Protein AF-O63380-F1 (afdb_monomer_lite)

Radius of gyration: 15.11 Å; chains: 1; bounding box: 30×22×36 Å

Organism: Acipenser medirostris (NCBI:txid7908)

Foldseek 3Di:
DVCVVLVVQLVVDPDPVNSVVSSVCVVVVVVCVVVPPPDPDPDCPVPPPD

Sequence (50 aa):
WYFLFAYAILRSIPNKLGGVLALLFSILVLMLVPMLHTSKQRGNTFRPLS

pLDDT: mean 91.73, std 5.45, range [64.5, 96.81]

InterPro domains:
  IPR005798 Cytochrome b/b6, C-terminal [PF00032] (1-49)
  IPR005798 Cytochrome b/b6, C-terminal [PS51003] (1-50)
  IPR036150 Cytochrome b/b6, C-terminal domain superfamily [SSF81648] (1-49)

Structure (mmCIF, N/CA/C/O backbone):
data_AF-O63380-F1
#
_entry.id   AF-O63380-F1
#
loop_
_atom_site.group_PDB
_atom_site.id
_atom_site.type_symbol
_atom_site.label_atom_id
_atom_site.label_alt_id
_atom_site.label_comp_id
_atom_site.label_asym_id
_atom_site.label_entity_id
_atom_site.label_seq_id
_atom_site.pdbx_PDB_ins_code
_atom_site.Cartn_x
_atom_site.Cartn_y
_atom_site.Cartn_z
_atom_site.occupancy
_atom_site.B_iso_or_equiv
_atom_site.auth_seq_id
_atom_site.auth_comp_id
_atom_site.auth_asym_id
_atom_site.auth_atom_id
_atom_site.pdbx_PDB_model_num
ATOM 1 N N . TRP A 1 1 ? 11.703 -13.675 -0.401 1.00 90.88 1 TRP A N 1
ATOM 2 C CA . TRP A 1 1 ? 10.264 -13.931 -0.182 1.00 90.88 1 TRP A CA 1
ATOM 3 C C . TRP A 1 1 ? 9.470 -12.640 0.032 1.00 90.88 1 TRP A C 1
ATOM 5 O O . TRP A 1 1 ? 8.534 -12.405 -0.712 1.00 90.88 1 TRP A O 1
ATOM 15 N N . TYR A 1 2 ? 9.865 -11.758 0.959 1.00 92.81 2 TYR A N 1
ATOM 16 C CA . TYR A 1 2 ? 9.133 -10.520 1.302 1.00 92.81 2 TYR A CA 1
ATOM 17 C C . TYR A 1 2 ? 8.724 -9.613 0.120 1.00 92.81 2 TYR A C 1
ATOM 19 O O . TYR A 1 2 ? 7.635 -9.052 0.125 1.00 92.81 2 TYR A O 1
ATOM 27 N N . PHE A 1 3 ? 9.545 -9.516 -0.930 1.00 93.12 3 PHE A N 1
ATOM 28 C CA . PHE A 1 3 ? 9.252 -8.696 -2.118 1.00 93.12 3 PHE A CA 1
ATOM 29 C C . PHE A 1 3 ? 8.404 -9.389 -3.194 1.00 93.12 3 PHE A C 1
ATOM 31 O O . PHE A 1 3 ? 8.142 -8.801 -4.243 1.00 93.12 3 PHE A O 1
ATOM 38 N N . LEU A 1 4 ? 7.965 -10.630 -2.973 1.00 95.81 4 LEU A N 1
ATOM 39 C CA . LEU A 1 4 ? 7.205 -11.368 -3.984 1.00 95.81 4 LEU A CA 1
ATOM 40 C C . LEU A 1 4 ? 5.865 -10.716 -4.312 1.00 95.81 4 LEU A C 1
ATOM 42 O O . LEU A 1 4 ? 5.455 -10.773 -5.465 1.00 95.81 4 LEU A O 1
ATOM 46 N N . PHE A 1 5 ? 5.225 -10.052 -3.347 1.00 95.06 5 PHE A N 1
ATOM 47 C CA . PHE A 1 5 ? 4.000 -9.291 -3.598 1.00 95.06 5 PHE A CA 1
ATOM 48 C C . PHE A 1 5 ? 4.246 -8.172 -4.630 1.00 95.06 5 PHE A C 1
ATOM 50 O O . PHE A 1 5 ? 3.525 -8.068 -5.620 1.00 95.06 5 PHE A O 1
ATOM 57 N N . ALA A 1 6 ? 5.319 -7.393 -4.456 1.00 95.12 6 ALA A N 1
ATOM 58 C CA . ALA A 1 6 ? 5.662 -6.294 -5.353 1.00 95.12 6 ALA A CA 1
ATOM 59 C C . ALA A 1 6 ? 6.078 -6.813 -6.738 1.00 95.12 6 ALA A C 1
ATOM 61 O O . ALA A 1 6 ? 5.674 -6.263 -7.762 1.00 95.12 6 ALA A O 1
ATOM 62 N N . TYR A 1 7 ? 6.832 -7.917 -6.780 1.00 94.69 7 TYR A N 1
ATOM 63 C CA . TYR A 1 7 ? 7.201 -8.581 -8.030 1.00 94.69 7 TYR A CA 1
ATOM 64 C C . TYR A 1 7 ? 5.978 -9.124 -8.783 1.00 94.69 7 TYR A C 1
ATOM 66 O O . TYR A 1 7 ? 5.911 -8.985 -10.004 1.00 94.69 7 TYR A O 1
ATOM 74 N N . ALA A 1 8 ? 4.995 -9.694 -8.074 1.00 95.50 8 ALA A N 1
ATOM 75 C CA . ALA A 1 8 ? 3.739 -10.164 -8.654 1.00 95.50 8 ALA A CA 1
ATOM 76 C C . ALA A 1 8 ? 2.936 -9.021 -9.292 1.00 95.50 8 ALA A C 1
ATOM 78 O O . ALA A 1 8 ? 2.438 -9.175 -10.407 1.00 95.50 8 ALA A O 1
ATOM 79 N N . ILE A 1 9 ? 2.870 -7.856 -8.644 1.00 94.38 9 ILE A N 1
ATOM 80 C CA . ILE A 1 9 ? 2.221 -6.662 -9.205 1.00 94.38 9 ILE A CA 1
ATOM 81 C C . ILE A 1 9 ? 2.966 -6.181 -10.456 1.00 94.38 9 ILE A C 1
ATOM 83 O O . ILE A 1 9 ? 2.345 -5.951 -11.493 1.00 94.38 9 ILE A O 1
ATOM 87 N N . LEU A 1 10 ? 4.298 -6.106 -10.395 1.00 94.12 10 LEU A N 1
ATOM 88 C CA . LEU A 1 10 ? 5.126 -5.618 -11.499 1.00 94.12 10 LEU A CA 1
ATOM 89 C C . LEU A 1 10 ? 4.987 -6.469 -12.775 1.00 94.12 10 LEU A C 1
ATOM 91 O O . LEU A 1 10 ? 4.922 -5.918 -13.869 1.00 94.12 10 LEU A O 1
ATOM 95 N N . ARG A 1 11 ? 4.914 -7.801 -12.648 1.00 93.94 11 ARG A N 1
ATOM 96 C CA . ARG A 1 11 ? 4.757 -8.733 -13.787 1.00 93.94 11 ARG A CA 1
ATOM 97 C C . ARG A 1 11 ? 3.321 -8.878 -14.295 1.00 93.94 11 ARG A C 1
ATOM 99 O O . ARG A 1 11 ? 3.126 -9.421 -15.376 1.00 93.94 11 ARG A O 1
ATOM 106 N N . SER A 1 12 ? 2.329 -8.437 -13.522 1.00 94.06 12 SER A N 1
ATOM 107 C CA . SER A 1 12 ? 0.913 -8.513 -13.915 1.00 94.06 12 SER A CA 1
ATOM 108 C C . SER A 1 12 ? 0.524 -7.423 -14.917 1.00 94.06 12 SER A C 1
ATOM 110 O O . SER A 1 12 ? -0.493 -7.547 -15.593 1.00 94.06 12 SER A O 1
ATOM 112 N N . ILE A 1 13 ? 1.329 -6.361 -15.027 1.00 95.00 13 ILE A N 1
ATOM 113 C CA . ILE A 1 13 ? 1.075 -5.230 -15.919 1.00 95.00 13 ILE A CA 1
ATOM 114 C C . ILE A 1 13 ? 2.078 -5.284 -17.079 1.00 95.00 13 ILE A C 1
ATOM 116 O O . ILE A 1 13 ? 3.261 -5.014 -16.868 1.00 95.00 13 ILE A O 1
ATOM 120 N N . PRO A 1 14 ? 1.643 -5.574 -18.320 1.00 93.56 14 PRO A N 1
ATOM 121 C CA . PRO A 1 14 ? 2.520 -5.648 -19.490 1.00 93.56 14 PRO A CA 1
ATOM 122 C C . PRO A 1 14 ? 2.887 -4.248 -20.029 1.00 93.56 14 PRO A C 1
ATOM 124 O O . PRO A 1 14 ? 2.874 -3.996 -21.230 1.00 93.56 14 PRO A O 1
ATOM 127 N N . ASN A 1 15 ? 3.188 -3.298 -19.139 1.00 95.69 15 ASN A N 1
ATOM 128 C CA . ASN A 1 15 ? 3.602 -1.937 -19.468 1.00 95.69 15 ASN A CA 1
ATOM 129 C C . ASN A 1 15 ? 4.638 -1.432 -18.453 1.00 95.69 15 ASN A C 1
ATOM 131 O O . ASN A 1 15 ? 4.428 -1.519 -17.243 1.00 95.69 15 ASN A O 1
ATOM 135 N N . LYS A 1 16 ? 5.735 -0.846 -18.949 1.00 88.44 16 LYS A N 1
ATOM 136 C CA . LYS A 1 16 ? 6.861 -0.406 -18.112 1.00 88.44 16 LYS A CA 1
ATOM 137 C C . LYS A 1 16 ? 6.501 0.742 -17.163 1.00 88.44 16 LYS A C 1
ATOM 139 O O . LYS A 1 16 ? 6.907 0.713 -16.007 1.00 88.44 16 LYS A O 1
ATOM 144 N N . LEU A 1 17 ? 5.741 1.734 -17.630 1.00 95.19 17 LEU A N 1
ATOM 145 C CA . LEU A 1 17 ? 5.311 2.866 -16.800 1.00 95.19 17 LEU A CA 1
ATOM 146 C C . LEU A 1 17 ? 4.198 2.445 -15.834 1.00 95.19 17 LEU A C 1
ATOM 148 O O . LEU A 1 17 ? 4.261 2.758 -14.647 1.00 95.19 17 LEU A O 1
ATOM 152 N N . GLY A 1 18 ? 3.220 1.678 -16.322 1.00 95.94 18 GLY A N 1
ATOM 153 C CA . GLY A 1 18 ? 2.101 1.183 -15.518 1.00 95.94 18 GLY A CA 1
ATOM 154 C C . GLY A 1 18 ? 2.548 0.298 -14.354 1.00 95.94 18 GLY A C 1
ATOM 155 O O . GLY A 1 18 ? 2.056 0.465 -13.242 1.00 95.94 18 GLY A O 1
ATOM 156 N N . GLY A 1 19 ? 3.525 -0.588 -14.575 1.00 95.75 19 GLY A N 1
ATOM 157 C CA . GLY A 1 19 ? 4.074 -1.445 -13.523 1.00 95.75 19 GLY A CA 1
ATOM 158 C C . GLY A 1 19 ? 4.756 -0.662 -12.394 1.00 95.75 19 GLY A C 1
ATOM 159 O O . GLY A 1 19 ? 4.547 -0.966 -11.221 1.00 95.75 19 GLY A O 1
ATOM 160 N N . VAL A 1 20 ? 5.519 0.385 -12.728 1.00 95.44 20 VAL A N 1
ATOM 161 C CA . VAL A 1 20 ? 6.172 1.250 -11.727 1.00 95.44 20 VAL A C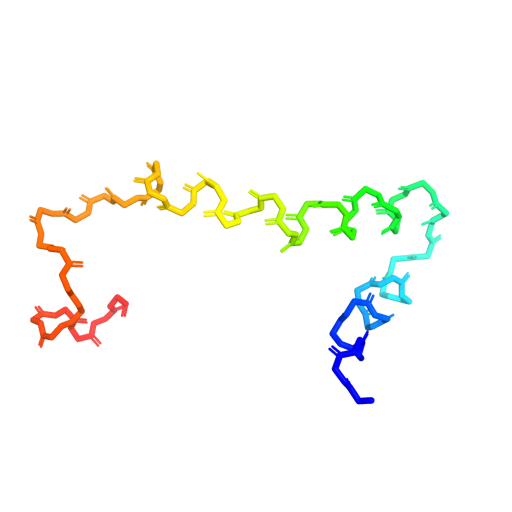A 1
ATOM 162 C C . VAL A 1 20 ? 5.140 2.064 -10.948 1.00 95.44 20 VAL A C 1
ATOM 164 O O . VAL A 1 20 ? 5.215 2.127 -9.721 1.00 95.44 20 VAL A O 1
ATOM 167 N N . LEU A 1 21 ? 4.146 2.639 -11.633 1.00 96.81 21 LEU A N 1
ATOM 168 C CA . LEU A 1 21 ? 3.061 3.370 -10.976 1.00 96.81 21 LEU A CA 1
ATOM 169 C C . LEU A 1 21 ? 2.267 2.463 -10.033 1.00 96.81 21 LEU A C 1
ATOM 171 O O . LEU A 1 21 ? 2.036 2.838 -8.888 1.00 96.81 21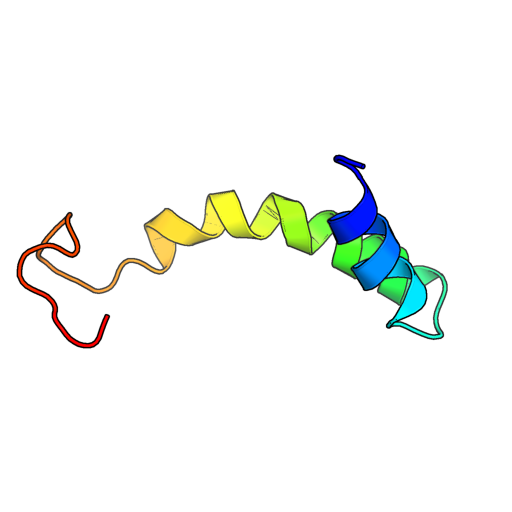 LEU A O 1
ATOM 175 N N . ALA A 1 22 ? 1.903 1.254 -10.462 1.00 95.94 22 ALA A N 1
ATOM 176 C CA . ALA A 1 22 ? 1.187 0.302 -9.617 1.00 95.94 22 ALA A CA 1
ATOM 177 C C . ALA A 1 22 ? 1.997 -0.112 -8.383 1.00 95.94 22 ALA A C 1
ATOM 179 O O . ALA A 1 22 ? 1.435 -0.241 -7.296 1.00 95.94 22 ALA A O 1
ATOM 180 N N . LEU A 1 23 ? 3.317 -0.272 -8.521 1.00 95.62 23 LEU A N 1
ATOM 181 C CA . LEU A 1 23 ? 4.192 -0.563 -7.390 1.00 95.62 23 LEU A CA 1
ATOM 182 C C . LEU A 1 23 ? 4.199 0.595 -6.386 1.00 95.62 23 LEU A C 1
ATOM 184 O O . LEU A 1 23 ? 4.024 0.358 -5.192 1.00 95.62 23 LEU A O 1
ATOM 188 N N . LEU A 1 24 ? 4.318 1.840 -6.854 1.00 96.06 24 LEU A N 1
ATOM 189 C CA . LEU A 1 24 ? 4.202 3.019 -5.991 1.00 96.06 24 LEU A CA 1
ATOM 190 C C . LEU A 1 24 ? 2.833 3.067 -5.296 1.00 96.06 24 LEU A C 1
ATOM 192 O O . LEU A 1 24 ? 2.763 3.169 -4.071 1.00 96.06 24 LEU A O 1
ATOM 196 N N . PHE A 1 25 ? 1.742 2.904 -6.048 1.00 95.50 25 PHE A N 1
ATOM 197 C CA . PHE A 1 25 ? 0.385 2.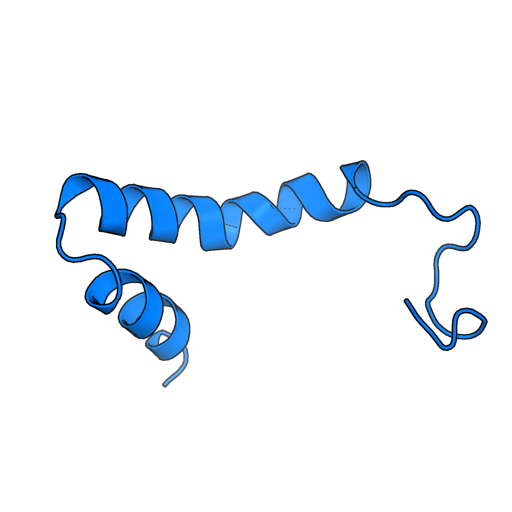907 -5.497 1.00 95.50 25 PHE A CA 1
ATOM 198 C C . PHE A 1 25 ? 0.139 1.786 -4.482 1.00 95.50 25 PHE A C 1
ATOM 200 O O . PHE A 1 25 ? -0.578 2.011 -3.510 1.00 95.50 25 PHE A O 1
ATOM 207 N N . SER A 1 26 ? 0.772 0.620 -4.642 1.00 94.12 26 SER A N 1
ATOM 208 C CA . SER A 1 26 ? 0.623 -0.506 -3.709 1.00 94.12 26 SER A CA 1
ATOM 209 C C . SER A 1 26 ? 1.087 -0.191 -2.284 1.00 94.12 26 SER A C 1
ATOM 211 O O . SER A 1 26 ? 0.596 -0.789 -1.331 1.00 94.12 26 SER A O 1
ATOM 213 N N . ILE A 1 27 ? 1.997 0.774 -2.133 1.00 94.94 27 ILE A N 1
ATOM 214 C CA . ILE A 1 27 ? 2.479 1.256 -0.835 1.00 94.94 27 ILE A CA 1
ATOM 215 C C . ILE A 1 27 ? 1.694 2.506 -0.424 1.00 94.94 27 ILE A C 1
ATOM 217 O O . ILE A 1 27 ? 1.252 2.613 0.720 1.00 94.94 27 ILE A O 1
ATOM 221 N N . LEU A 1 28 ? 1.465 3.436 -1.359 1.00 95.38 28 LEU A N 1
ATOM 222 C CA . LEU A 1 28 ? 0.756 4.693 -1.088 1.00 95.38 28 LEU A CA 1
ATOM 223 C C . LEU A 1 28 ? -0.694 4.478 -0.631 1.00 95.38 28 LEU A C 1
ATOM 225 O O . LEU A 1 28 ? -1.206 5.289 0.140 1.00 95.38 28 LEU A O 1
ATOM 229 N N . VAL A 1 29 ? -1.346 3.383 -1.040 1.00 95.31 29 VAL A N 1
ATOM 230 C CA . VAL A 1 29 ? -2.716 3.053 -0.612 1.00 95.31 29 VAL A CA 1
ATOM 231 C C . VAL A 1 29 ? -2.850 2.974 0.912 1.00 95.31 29 VAL A C 1
ATOM 233 O O . VAL A 1 29 ? -3.902 3.325 1.438 1.00 95.31 29 VAL A O 1
ATOM 236 N N . LEU A 1 30 ? -1.784 2.622 1.643 1.00 93.62 30 LEU A N 1
ATOM 237 C CA . LEU A 1 30 ? -1.783 2.584 3.111 1.00 93.62 30 LEU A CA 1
ATOM 238 C C . LEU A 1 30 ? -2.082 3.952 3.736 1.00 93.62 30 LEU A C 1
ATOM 240 O O . LEU A 1 30 ? -2.727 4.021 4.779 1.00 93.62 30 LEU A O 1
ATOM 244 N N . MET A 1 31 ? -1.671 5.041 3.083 1.00 94.44 31 MET A N 1
ATOM 245 C CA . MET A 1 31 ? -1.986 6.401 3.533 1.00 94.44 31 MET A CA 1
ATOM 246 C C . MET A 1 31 ? -3.437 6.793 3.232 1.00 94.44 31 MET A C 1
ATOM 248 O O . MET A 1 31 ? -3.987 7.655 3.911 1.00 94.44 31 MET A O 1
ATOM 252 N N . LEU A 1 32 ? -4.073 6.147 2.249 1.00 94.25 32 LEU A N 1
ATOM 253 C CA . LEU A 1 32 ? -5.482 6.366 1.908 1.00 94.25 32 LEU A CA 1
ATOM 254 C C . LEU A 1 32 ? -6.437 5.589 2.825 1.00 94.25 32 LEU A C 1
ATOM 256 O O . LEU A 1 32 ? -7.579 6.006 2.996 1.00 94.25 32 LEU A O 1
ATOM 260 N N . VAL A 1 33 ? -5.981 4.502 3.458 1.00 93.12 33 VAL A N 1
ATOM 261 C CA . VAL A 1 33 ? -6.773 3.687 4.402 1.00 93.12 33 VAL A CA 1
ATOM 262 C C . VAL A 1 33 ? -7.549 4.517 5.443 1.00 93.12 33 VAL A C 1
ATOM 264 O O . VAL A 1 33 ? -8.754 4.290 5.565 1.00 93.12 33 VAL A O 1
ATOM 267 N N . PRO A 1 34 ? -6.952 5.479 6.181 1.00 88.81 34 PRO A N 1
ATOM 268 C CA . PRO A 1 34 ? -7.699 6.275 7.160 1.00 88.81 34 PRO A CA 1
ATOM 269 C C . PRO A 1 34 ? -8.771 7.171 6.527 1.00 88.81 34 PRO A C 1
ATOM 271 O O . PRO A 1 34 ? -9.799 7.412 7.152 1.00 88.81 34 PRO A O 1
ATOM 274 N N . MET A 1 35 ? -8.568 7.637 5.292 1.00 91.44 35 MET A N 1
ATOM 275 C CA . MET A 1 35 ? -9.551 8.463 4.580 1.00 91.44 35 MET A CA 1
ATOM 276 C C . MET A 1 35 ? -10.722 7.631 4.048 1.00 91.44 35 MET A C 1
ATOM 278 O O . MET A 1 35 ? -11.843 8.122 3.963 1.00 91.44 35 MET A O 1
ATOM 282 N N . LEU A 1 36 ? -10.474 6.362 3.715 1.00 92.62 36 LEU A N 1
ATOM 283 C CA . LEU A 1 36 ? -11.492 5.414 3.255 1.00 92.62 36 LEU A CA 1
ATOM 284 C C . LEU A 1 36 ? -12.296 4.790 4.408 1.00 92.62 36 LEU A C 1
ATOM 286 O O . LEU A 1 36 ? -13.223 4.016 4.167 1.00 92.62 36 LEU A O 1
ATOM 290 N N . HIS A 1 37 ? -11.967 5.103 5.663 1.00 90.62 37 HIS A N 1
ATOM 291 C CA . HIS A 1 37 ? -12.690 4.586 6.817 1.00 90.62 37 HIS A CA 1
ATOM 292 C C . HIS A 1 37 ? -14.054 5.276 6.970 1.00 90.62 37 HIS A C 1
ATOM 294 O O . HIS A 1 37 ? -14.183 6.323 7.595 1.00 90.62 37 HIS A O 1
ATOM 300 N N . THR A 1 38 ? -15.096 4.662 6.409 1.00 88.62 38 THR A N 1
ATOM 301 C CA . THR A 1 38 ? -16.482 5.170 6.442 1.00 88.62 38 THR A CA 1
ATOM 302 C C . THR A 1 38 ? -17.265 4.772 7.695 1.00 88.62 38 THR A C 1
ATOM 304 O O . THR A 1 38 ? -18.360 5.276 7.945 1.00 88.62 38 THR A O 1
ATOM 307 N N . SER A 1 39 ? -16.732 3.846 8.489 1.00 87.69 39 SER A N 1
ATOM 308 C CA . SER A 1 39 ? -17.397 3.331 9.684 1.00 87.69 39 SER A CA 1
ATOM 309 C C . SER A 1 39 ? -17.263 4.292 10.859 1.00 87.69 39 SER A C 1
ATOM 311 O O . SER A 1 39 ? -16.219 4.895 11.078 1.00 87.69 39 SER A O 1
ATOM 313 N N . LYS A 1 40 ? -18.315 4.375 11.680 1.00 85.38 40 LYS A N 1
ATOM 314 C CA . LYS A 1 40 ? -18.243 5.059 12.982 1.00 85.38 40 LYS A CA 1
ATOM 315 C C . LYS A 1 40 ? -17.485 4.241 14.032 1.00 85.38 40 LYS A C 1
ATOM 317 O O . LYS A 1 40 ? -17.003 4.793 15.014 1.00 85.38 40 LYS A O 1
ATOM 322 N N . GLN A 1 41 ? -17.410 2.925 13.838 1.00 87.88 41 GLN A N 1
ATOM 323 C CA . GLN A 1 41 ? -16.690 1.998 14.706 1.00 87.88 41 GLN A CA 1
ATOM 324 C C . GLN A 1 41 ? -15.268 1.798 14.182 1.00 87.88 41 GLN A C 1
ATOM 326 O O . GLN A 1 41 ? -15.094 1.397 13.029 1.00 87.88 41 GLN A O 1
ATOM 331 N N . ARG A 1 42 ? -14.270 2.026 15.047 1.00 86.44 42 ARG A N 1
ATOM 332 C CA . ARG A 1 42 ? -12.840 1.952 14.700 1.00 86.44 42 ARG A CA 1
ATOM 333 C C . ARG A 1 42 ? -12.372 0.535 14.349 1.00 86.44 42 ARG A C 1
ATOM 335 O O . ARG A 1 42 ? -11.483 0.374 13.521 1.00 86.44 42 ARG A O 1
ATOM 342 N N . GLY A 1 43 ? -12.932 -0.479 15.006 1.00 87.12 43 GLY A N 1
ATOM 343 C CA . GLY A 1 43 ? -12.531 -1.880 14.855 1.00 87.12 43 GLY A CA 1
ATOM 344 C C . GLY A 1 43 ? -13.495 -2.701 14.002 1.00 87.12 43 GLY A C 1
ATOM 345 O O . GLY A 1 43 ? -14.634 -2.298 13.763 1.00 87.12 43 GLY A O 1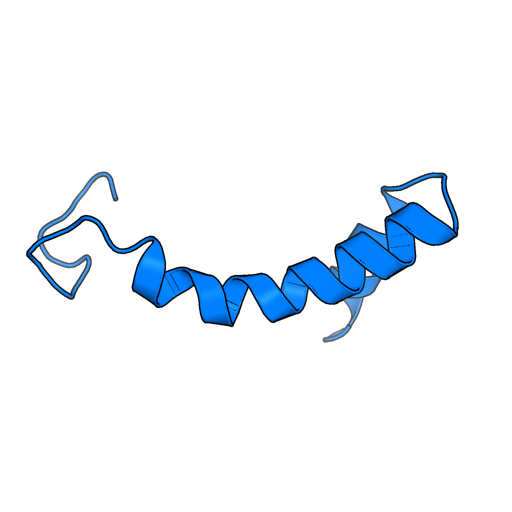
ATOM 346 N N . ASN A 1 44 ? -13.043 -3.889 13.597 1.00 89.88 44 ASN A N 1
ATOM 347 C CA . ASN A 1 44 ? -13.863 -4.836 12.839 1.00 89.88 44 ASN A CA 1
ATOM 348 C C . ASN A 1 44 ? -14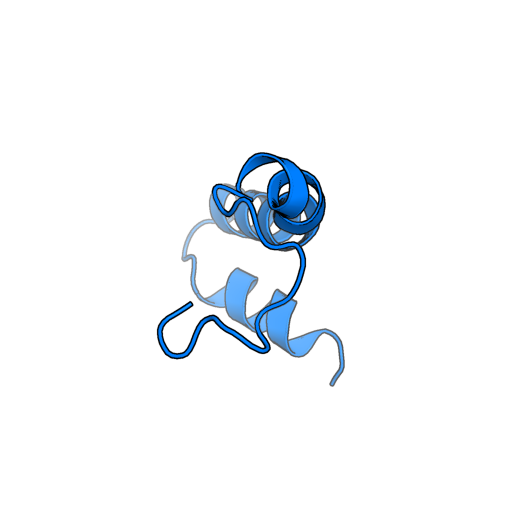.629 -5.842 13.717 1.00 89.88 44 ASN A C 1
ATOM 350 O O . ASN A 1 44 ? -15.443 -6.605 13.214 1.00 89.88 44 ASN A O 1
ATOM 354 N N . THR A 1 45 ? -14.414 -5.825 15.038 1.00 89.56 45 THR A N 1
ATOM 355 C CA . THR A 1 45 ? -14.994 -6.787 15.994 1.00 89.56 45 THR A CA 1
ATOM 356 C C . THR A 1 45 ? -16.522 -6.853 15.949 1.00 89.56 45 THR A C 1
ATOM 358 O O . THR A 1 45 ? -17.098 -7.914 16.154 1.00 89.56 45 THR A O 1
ATOM 361 N N . PHE A 1 46 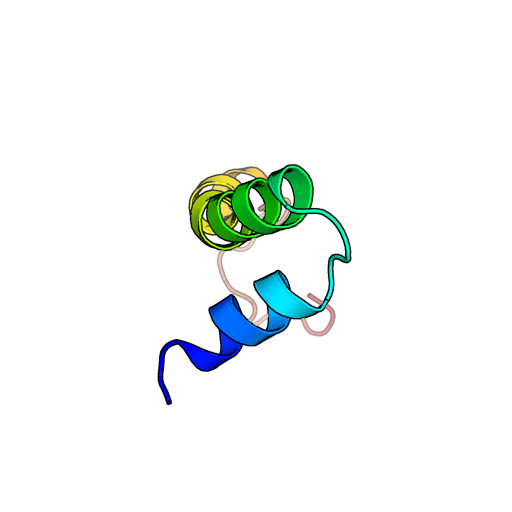? -17.185 -5.734 15.647 1.00 87.75 46 PHE A N 1
ATOM 362 C CA . PHE A 1 46 ? -18.647 -5.643 15.565 1.00 87.75 46 PHE A CA 1
ATOM 363 C C . PHE A 1 46 ? -19.147 -5.467 14.122 1.00 87.75 46 PHE A C 1
ATOM 365 O O . PHE A 1 46 ? -20.246 -4.965 13.903 1.00 87.75 46 PHE A O 1
ATOM 372 N N . ARG A 1 47 ? -18.325 -5.826 13.125 1.00 84.62 47 ARG A N 1
ATOM 373 C CA . ARG A 1 47 ? -18.611 -5.628 11.698 1.00 84.62 47 ARG A CA 1
ATOM 374 C C . ARG A 1 47 ? -18.385 -6.936 10.917 1.00 84.62 47 ARG A C 1
ATOM 376 O O . ARG A 1 47 ? -17.360 -7.080 10.264 1.00 84.62 47 ARG A O 1
ATOM 383 N N . PRO A 1 48 ? -19.339 -7.886 10.942 1.00 82.25 48 PRO A N 1
ATOM 384 C CA . PRO A 1 48 ? -19.153 -9.234 10.383 1.00 82.25 48 PRO A CA 1
ATOM 385 C C . PRO A 1 48 ? -18.974 -9.290 8.855 1.00 82.25 48 PRO A C 1
ATOM 387 O O . PRO A 1 48 ? -18.574 -10.323 8.332 1.00 82.25 48 PRO A O 1
ATOM 390 N N . LEU A 1 49 ? -19.290 -8.206 8.141 1.00 81.94 49 LEU A N 1
ATOM 391 C CA . LEU A 1 49 ? -19.222 -8.115 6.676 1.00 81.94 49 LEU A CA 1
ATOM 392 C C . LEU A 1 49 ? -18.121 -7.171 6.166 1.00 81.94 49 LEU A C 1
ATOM 394 O O . LEU A 1 49 ? -17.969 -7.034 4.956 1.00 81.94 49 LEU A O 1
ATOM 398 N N . SER A 1 50 ? -17.453 -6.431 7.058 1.00 64.50 50 SER A N 1
ATOM 399 C CA . SER A 1 50 ? -16.459 -5.411 6.681 1.00 64.50 50 SER A CA 1
ATOM 400 C C . SER A 1 50 ? -15.031 -5.923 6.741 1.00 64.50 50 SER A C 1
ATOM 402 O O . SER A 1 50 ? -14.800 -6.959 7.399 1.00 64.50 50 SER A O 1
#

Secondary structure (DSSP, 8-state):
-TTHHHHHHHHHSSSHHHHHHHHHHHHHHHHHTTTT---SSSSSTT-TT-